Protein AF-A0A968T8B9-F1 (afdb_monomer)

Secondary structure (DSSP, 8-state):
--------SS---HHHHHHTTGGGPPP--B-TTSPBP-S-HHHHHHHHHHT-

Radius of gyration: 12.02 Å; Cα contacts (8 Å, |Δi|>4): 36; chains: 1; bounding box: 26×22×27 Å

Foldseek 3Di:
DDDDDDDDWPDDDPVCVVCLQPPLDQDWDLIRVSDTDPSVPVNVVVVVVVVD

Mean predicted aligned error: 3.87 Å

Sequence (52 aa):
MEVRVKNNGIGMSEEIKNNLFLNNKGVTLTGTAHEKGTGLGLLICSEFVEKT

Solvent-accessible surface area (backbone atoms only — not comparable to full-atom values): 3539 Å² total; per-residue (Å²): 140,88,86,88,86,88,83,88,64,85,77,76,56,72,69,53,63,74,43,44,70,45,90,83,44,56,56,63,58,74,42,78,85,70,42,84,57,83,20,50,67,68,43,52,52,50,56,58,65,74,75,107

Structure (mmCIF, N/CA/C/O backbone):
data_AF-A0A968T8B9-F1
#
_entry.id   AF-A0A968T8B9-F1
#
loop_
_atom_site.group_PDB
_atom_site.id
_atom_site.type_symbol
_atom_site.label_atom_id
_atom_site.label_alt_id
_atom_site.label_comp_id
_atom_site.label_asym_id
_atom_site.label_entity_id
_atom_site.label_seq_id
_atom_site.pdbx_PDB_ins_code
_atom_site.Cartn_x
_atom_site.Cartn_y
_atom_site.Cartn_z
_atom_site.occupancy
_atom_site.B_iso_or_equiv
_atom_site.auth_seq_id
_atom_site.auth_comp_id
_atom_site.auth_asym_id
_atom_site.auth_atom_id
_atom_site.pdbx_PDB_model_num
ATOM 1 N N . MET A 1 1 ? -16.928 -11.794 5.618 1.00 83.88 1 MET A N 1
ATOM 2 C CA . MET A 1 1 ? -16.733 -11.794 4.151 1.00 83.88 1 MET A CA 1
ATOM 3 C C . MET A 1 1 ? -15.296 -11.393 3.893 1.00 83.88 1 MET A C 1
ATOM 5 O O . MET A 1 1 ? -14.823 -10.493 4.570 1.00 83.88 1 MET A O 1
ATOM 9 N N . GLU A 1 2 ? -14.600 -12.074 2.990 1.00 91.50 2 GLU A N 1
ATOM 10 C CA . GLU A 1 2 ? -13.201 -11.783 2.666 1.00 91.50 2 GLU A CA 1
ATOM 11 C C . GLU A 1 2 ? -13.084 -11.464 1.173 1.00 91.50 2 GLU A C 1
ATOM 13 O O . GLU A 1 2 ? -13.679 -12.157 0.348 1.00 91.50 2 GLU A O 1
ATOM 18 N N . VAL A 1 3 ? -12.331 -10.416 0.830 1.00 93.56 3 VAL A N 1
ATOM 19 C CA . VAL A 1 3 ? -12.080 -9.996 -0.555 1.00 93.56 3 VAL A CA 1
ATOM 20 C C . VAL A 1 3 ? -10.575 -9.856 -0.759 1.00 93.56 3 VAL A C 1
ATOM 22 O O . VAL A 1 3 ? -9.889 -9.251 0.061 1.00 93.56 3 VAL A O 1
ATOM 25 N N . ARG A 1 4 ? -10.051 -10.420 -1.854 1.00 95.19 4 ARG A N 1
ATOM 26 C CA . ARG A 1 4 ? -8.624 -10.374 -2.204 1.00 95.19 4 ARG A CA 1
ATOM 27 C C . ARG A 1 4 ? -8.439 -9.911 -3.643 1.00 95.19 4 ARG A C 1
ATOM 29 O O . ARG A 1 4 ? -9.149 -10.365 -4.535 1.00 95.19 4 ARG A O 1
ATOM 36 N N . VAL A 1 5 ? -7.441 -9.060 -3.868 1.00 93.56 5 VAL A N 1
ATOM 37 C CA . VAL A 1 5 ? -7.038 -8.577 -5.196 1.00 93.56 5 VAL A CA 1
ATOM 38 C C . VAL A 1 5 ? -5.553 -8.873 -5.392 1.00 93.56 5 VAL A C 1
ATOM 40 O O . VAL A 1 5 ? -4.750 -8.653 -4.488 1.00 93.56 5 VAL A O 1
ATOM 43 N N . LYS A 1 6 ? -5.179 -9.380 -6.570 1.00 94.50 6 LYS A N 1
ATOM 44 C CA . LYS A 1 6 ? -3.789 -9.670 -6.952 1.00 94.50 6 LYS A CA 1
ATOM 45 C C . LYS A 1 6 ? -3.468 -8.989 -8.281 1.00 94.50 6 LYS A C 1
ATOM 47 O O . LYS A 1 6 ? -4.321 -8.920 -9.157 1.00 94.50 6 LYS A O 1
ATOM 52 N N . ASN A 1 7 ? -2.230 -8.524 -8.426 1.00 90.50 7 ASN A N 1
ATOM 53 C CA . ASN A 1 7 ? -1.673 -8.034 -9.686 1.00 90.50 7 ASN A CA 1
ATOM 54 C C . ASN A 1 7 ? -0.338 -8.740 -9.994 1.00 90.50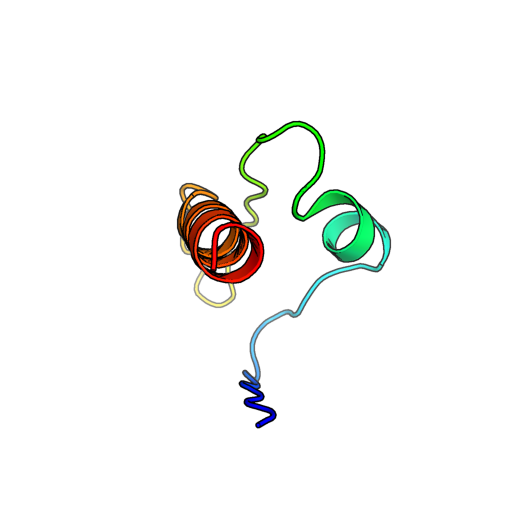 7 ASN A C 1
ATOM 56 O O . ASN A 1 7 ? 0.213 -9.433 -9.135 1.00 90.50 7 ASN A O 1
ATOM 60 N N . ASN A 1 8 ? 0.169 -8.552 -11.214 1.00 94.38 8 ASN A N 1
ATOM 61 C CA . ASN A 1 8 ? 1.425 -9.127 -11.710 1.00 94.38 8 ASN A CA 1
ATOM 62 C C . ASN A 1 8 ? 2.501 -8.048 -11.966 1.00 94.38 8 ASN A C 1
ATOM 64 O O . ASN A 1 8 ? 3.385 -8.253 -12.793 1.00 94.38 8 ASN A O 1
ATOM 68 N N . GLY A 1 9 ? 2.395 -6.883 -11.320 1.00 90.31 9 GLY A N 1
ATOM 69 C CA . GLY A 1 9 ? 3.374 -5.803 -11.442 1.00 90.31 9 GLY A CA 1
ATOM 70 C C . GLY A 1 9 ? 4.663 -6.072 -10.660 1.00 90.31 9 GLY A C 1
ATOM 71 O O . GLY A 1 9 ? 4.882 -7.166 -10.141 1.00 90.31 9 GLY A O 1
ATOM 72 N N . ILE A 1 10 ? 5.495 -5.037 -10.520 1.00 91.88 10 ILE A N 1
ATOM 73 C CA . ILE A 1 10 ? 6.803 -5.098 -9.832 1.00 91.88 10 ILE A CA 1
ATOM 74 C C . ILE A 1 10 ? 6.745 -5.499 -8.345 1.00 91.88 10 ILE A C 1
ATOM 76 O O . ILE A 1 10 ? 7.776 -5.793 -7.744 1.00 91.88 10 ILE A O 1
ATOM 80 N N . GLY A 1 11 ? 5.554 -5.527 -7.743 1.00 91.38 11 GLY A N 1
ATOM 81 C CA . GLY A 1 11 ? 5.361 -5.891 -6.343 1.00 91.38 11 GLY A CA 1
ATOM 82 C C . GLY A 1 11 ? 5.805 -4.802 -5.363 1.00 91.38 11 GLY A C 1
ATOM 83 O O . GLY A 1 11 ? 5.862 -3.621 -5.697 1.00 91.38 11 GLY A O 1
ATOM 84 N N . MET A 1 12 ? 6.057 -5.207 -4.117 1.00 92.25 12 MET A N 1
ATOM 85 C CA . MET A 1 12 ? 6.479 -4.335 -3.016 1.00 92.25 12 MET A CA 1
ATOM 86 C C . MET A 1 12 ? 7.472 -5.089 -2.128 1.00 92.25 12 MET A C 1
ATOM 88 O O . MET A 1 12 ? 7.271 -6.277 -1.860 1.00 92.25 12 MET A O 1
ATOM 92 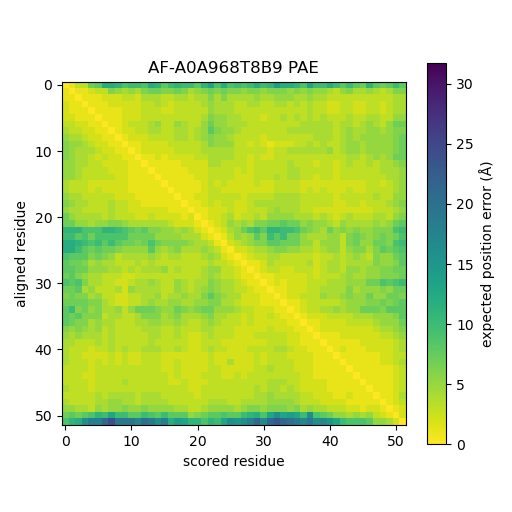N N . SER A 1 13 ? 8.513 -4.408 -1.641 1.00 92.88 13 SER A N 1
ATOM 93 C CA . SER A 1 13 ? 9.402 -4.964 -0.613 1.00 92.88 13 SER A CA 1
ATOM 94 C C . SER A 1 13 ? 8.670 -5.114 0.728 1.00 92.88 13 SER A C 1
ATOM 96 O O . SER A 1 13 ? 7.625 -4.497 0.950 1.00 92.88 13 SER A O 1
ATOM 98 N N . GLU A 1 14 ? 9.218 -5.914 1.647 1.00 93.94 14 GLU A N 1
ATOM 99 C CA . GLU A 1 14 ? 8.669 -6.030 3.010 1.00 93.94 14 GLU A CA 1
ATOM 100 C C . GLU A 1 14 ? 8.622 -4.682 3.734 1.00 93.94 14 GLU A C 1
ATOM 102 O O . GLU A 1 14 ? 7.630 -4.365 4.381 1.00 93.94 14 GLU A O 1
ATOM 107 N N . GLU A 1 15 ? 9.651 -3.852 3.566 1.00 91.56 15 GLU A N 1
ATOM 108 C CA . GLU A 1 15 ? 9.691 -2.501 4.129 1.00 91.56 15 GLU A CA 1
ATOM 109 C C . GLU A 1 15 ? 8.509 -1.651 3.645 1.00 91.56 15 GLU A C 1
ATOM 111 O O . GLU A 1 15 ? 7.819 -1.024 4.444 1.00 91.56 15 GLU A O 1
ATOM 116 N N . ILE A 1 16 ? 8.228 -1.675 2.340 1.00 90.31 16 ILE A N 1
ATOM 117 C CA . ILE A 1 16 ? 7.123 -0.916 1.744 1.00 90.31 16 ILE A CA 1
ATOM 118 C C . ILE A 1 16 ? 5.779 -1.434 2.246 1.00 90.31 16 ILE A C 1
ATOM 120 O O . ILE A 1 16 ? 4.909 -0.634 2.579 1.00 90.31 16 ILE A O 1
ATOM 124 N N . LYS A 1 17 ? 5.615 -2.758 2.345 1.00 91.19 17 LYS A N 1
ATOM 125 C CA . LYS A 1 17 ? 4.393 -3.367 2.885 1.00 91.19 17 LYS A CA 1
ATOM 126 C C . LYS A 1 17 ? 4.152 -2.967 4.340 1.00 91.19 17 LYS A C 1
ATOM 128 O O . LYS A 1 17 ? 3.033 -2.594 4.678 1.00 91.19 17 LYS A O 1
ATOM 133 N N . ASN A 1 18 ? 5.193 -2.977 5.171 1.00 90.56 18 ASN A N 1
ATOM 134 C CA . ASN A 1 18 ? 5.103 -2.579 6.578 1.00 90.56 18 ASN A CA 1
ATOM 135 C C . ASN A 1 18 ? 4.812 -1.082 6.748 1.00 90.56 18 ASN A C 1
ATOM 137 O O . ASN A 1 18 ? 4.171 -0.685 7.717 1.00 90.56 18 ASN A O 1
ATOM 141 N N . ASN A 1 19 ? 5.246 -0.258 5.792 1.00 89.44 19 ASN A N 1
ATOM 142 C CA . ASN A 1 19 ? 5.069 1.190 5.825 1.00 89.44 19 ASN A CA 1
ATOM 143 C C . ASN A 1 19 ? 3.826 1.692 5.072 1.00 89.44 19 ASN A C 1
ATOM 145 O O . ASN A 1 19 ? 3.562 2.892 5.095 1.00 89.44 19 ASN A O 1
ATOM 149 N N . LEU A 1 20 ? 3.055 0.808 4.428 1.00 89.50 20 LEU A N 1
ATOM 150 C CA . LEU A 1 20 ? 2.013 1.162 3.454 1.00 89.50 20 LEU A CA 1
ATOM 151 C C . LEU A 1 20 ? 0.907 2.072 4.016 1.00 89.50 20 LEU A C 1
ATOM 153 O O . LEU A 1 20 ? 0.382 2.912 3.289 1.00 89.50 20 LEU A O 1
ATOM 157 N N . PHE A 1 21 ? 0.586 1.914 5.303 1.00 87.62 21 PHE A N 1
ATOM 158 C CA . PHE A 1 21 ? -0.470 2.660 6.004 1.00 87.62 21 PHE A CA 1
ATOM 159 C C . PHE A 1 21 ? 0.058 3.463 7.207 1.00 87.62 21 PHE A C 1
ATOM 161 O O . PHE A 1 21 ? -0.718 4.025 7.977 1.00 87.62 21 PHE A O 1
ATOM 168 N N . LEU A 1 22 ? 1.380 3.529 7.407 1.00 84.31 22 LEU A N 1
ATOM 169 C CA . LEU A 1 22 ? 1.953 4.216 8.565 1.00 84.31 22 LEU A CA 1
ATOM 170 C C . LEU A 1 22 ? 1.897 5.741 8.406 1.00 84.31 22 LEU A C 1
ATOM 172 O O . LEU A 1 22 ? 2.244 6.309 7.369 1.00 84.31 22 LEU A O 1
ATOM 176 N N . ASN A 1 23 ? 1.552 6.422 9.502 1.00 79.88 23 ASN A N 1
ATOM 177 C CA . ASN A 1 23 ? 1.603 7.881 9.642 1.00 79.88 23 ASN A CA 1
ATOM 178 C C . ASN A 1 23 ? 0.754 8.675 8.628 1.00 79.88 23 ASN A C 1
ATOM 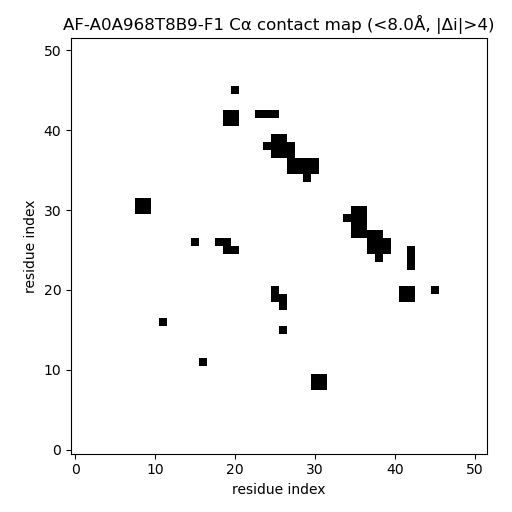180 O O . ASN A 1 23 ? 1.046 9.851 8.408 1.00 79.88 23 ASN A O 1
ATOM 184 N N . ASN A 1 24 ? -0.245 8.059 7.982 1.00 77.19 24 ASN A N 1
ATOM 185 C CA . ASN A 1 24 ? -1.021 8.677 6.898 1.00 77.19 24 ASN A CA 1
ATOM 186 C C . ASN A 1 24 ? -0.152 9.299 5.785 1.00 77.19 24 ASN A C 1
ATOM 188 O O . ASN A 1 24 ? -0.555 10.244 5.103 1.00 77.19 24 ASN A O 1
ATOM 192 N N . LYS A 1 25 ? 1.068 8.783 5.592 1.00 80.31 25 LYS A N 1
ATOM 193 C CA . LYS A 1 25 ? 1.956 9.221 4.517 1.00 80.31 25 LYS A CA 1
ATOM 194 C C . LYS A 1 25 ? 1.750 8.300 3.324 1.00 80.31 25 LYS A C 1
ATOM 196 O O . LYS A 1 25 ? 1.959 7.098 3.426 1.00 80.31 25 LYS A O 1
ATOM 201 N N . GLY A 1 26 ? 1.358 8.869 2.186 1.00 80.44 26 GLY A N 1
ATOM 202 C CA . GLY A 1 26 ? 1.225 8.105 0.949 1.00 80.44 26 GLY A CA 1
ATOM 203 C C . GLY A 1 26 ? 2.568 7.513 0.518 1.00 80.44 26 GLY A C 1
ATOM 204 O O . GLY A 1 26 ? 3.536 8.248 0.317 1.00 80.44 26 GLY A O 1
ATOM 205 N N . VAL A 1 27 ? 2.624 6.190 0.358 1.00 85.94 27 VAL A N 1
ATOM 206 C CA . VAL A 1 27 ? 3.790 5.487 -0.191 1.00 85.94 27 VAL A CA 1
ATOM 207 C C . VAL A 1 27 ? 3.645 5.398 -1.706 1.00 85.94 27 VAL A C 1
ATOM 209 O O . VAL A 1 27 ? 2.600 4.999 -2.219 1.00 85.94 27 VAL A O 1
ATOM 212 N N . THR A 1 28 ? 4.687 5.781 -2.442 1.00 89.31 28 THR A N 1
ATOM 213 C CA . THR A 1 28 ? 4.697 5.725 -3.907 1.00 89.31 28 THR A CA 1
ATOM 214 C C . THR A 1 28 ? 6.003 5.147 -4.426 1.00 89.31 28 THR A C 1
ATOM 216 O O . THR A 1 28 ? 7.069 5.358 -3.849 1.00 89.31 28 THR A O 1
ATOM 219 N N . LEU A 1 29 ? 5.899 4.421 -5.532 1.00 86.19 29 LEU A N 1
ATOM 220 C CA . LEU A 1 29 ? 7.009 3.871 -6.293 1.00 86.19 29 LEU A CA 1
ATOM 221 C C . LEU A 1 29 ? 6.785 4.214 -7.759 1.00 86.19 29 LEU A C 1
ATOM 223 O O . LEU A 1 29 ? 5.644 4.352 -8.208 1.00 86.19 29 LEU A O 1
ATOM 227 N N . THR A 1 30 ? 7.874 4.294 -8.513 1.00 90.44 30 THR A N 1
ATOM 228 C CA . THR A 1 30 ? 7.790 4.219 -9.970 1.00 90.44 30 THR A CA 1
ATOM 229 C C . THR A 1 30 ? 7.236 2.847 -10.333 1.00 90.44 30 THR A C 1
ATOM 231 O O . THR A 1 30 ? 7.825 1.834 -9.957 1.00 90.44 30 THR A O 1
ATOM 234 N N . GLY A 1 31 ? 6.087 2.815 -11.004 1.00 88.56 31 GLY A N 1
ATOM 235 C CA . GLY A 1 31 ? 5.400 1.566 -11.306 1.00 88.56 31 GLY A CA 1
ATOM 236 C C . GLY A 1 31 ? 6.020 0.790 -12.466 1.00 88.56 31 GLY A C 1
ATOM 237 O O . GLY A 1 31 ? 7.088 1.120 -12.986 1.00 88.56 31 GLY A O 1
ATOM 238 N N . THR A 1 32 ? 5.315 -0.260 -12.878 1.00 90.56 32 THR A N 1
ATOM 239 C CA . THR A 1 32 ? 5.798 -1.248 -13.854 1.00 90.56 32 THR A CA 1
ATOM 240 C C . THR A 1 32 ? 6.047 -0.610 -15.220 1.00 90.56 32 THR A C 1
ATOM 242 O O . THR A 1 32 ? 7.021 -0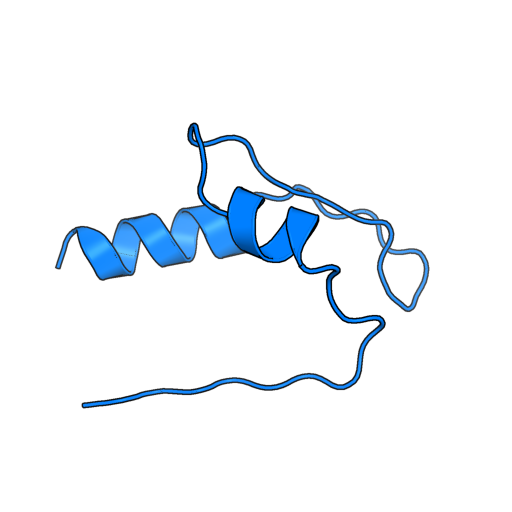.949 -15.883 1.00 90.56 32 THR A O 1
ATOM 245 N N . ALA A 1 33 ? 5.205 0.348 -15.616 1.00 93.44 33 ALA A N 1
ATOM 246 C CA . ALA A 1 3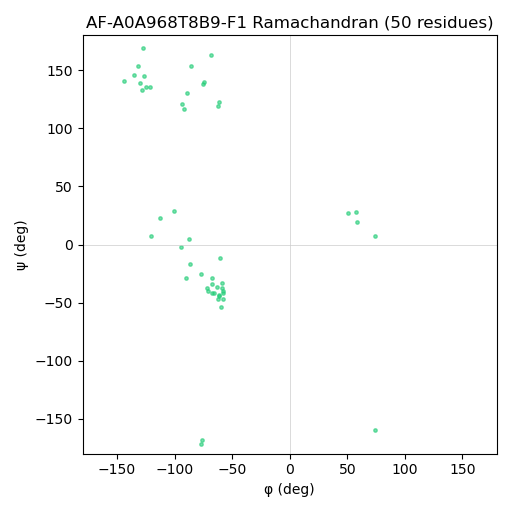3 ? 5.327 1.080 -16.878 1.00 93.44 33 ALA A CA 1
ATOM 247 C C . ALA A 1 33 ? 5.964 2.474 -16.705 1.00 93.44 33 ALA A C 1
ATOM 249 O O . ALA A 1 33 ? 5.645 3.401 -17.446 1.00 93.44 33 ALA A O 1
ATOM 250 N N . HIS A 1 34 ? 6.834 2.648 -15.702 1.00 89.88 34 HIS A N 1
ATOM 251 C CA . HIS A 1 34 ? 7.403 3.946 -15.312 1.00 89.88 34 HIS A CA 1
ATOM 252 C C . HIS A 1 34 ? 6.358 5.010 -14.940 1.00 89.88 34 HIS A C 1
ATOM 254 O O . HIS A 1 34 ? 6.596 6.215 -15.044 1.00 89.88 34 HIS A O 1
ATOM 260 N N . GLU A 1 35 ? 5.199 4.569 -14.458 1.00 92.44 35 GLU A N 1
ATOM 261 C CA . GLU A 1 35 ? 4.152 5.467 -13.989 1.00 92.44 35 GLU A CA 1
ATOM 262 C C . GLU A 1 35 ? 4.505 6.091 -12.632 1.00 92.44 35 GLU A C 1
ATOM 264 O O . GLU A 1 35 ? 5.034 5.435 -11.731 1.00 92.44 35 GLU A O 1
ATOM 269 N N . LYS A 1 36 ? 4.191 7.379 -12.474 1.00 89.75 36 LYS A N 1
ATOM 270 C CA . LYS A 1 36 ?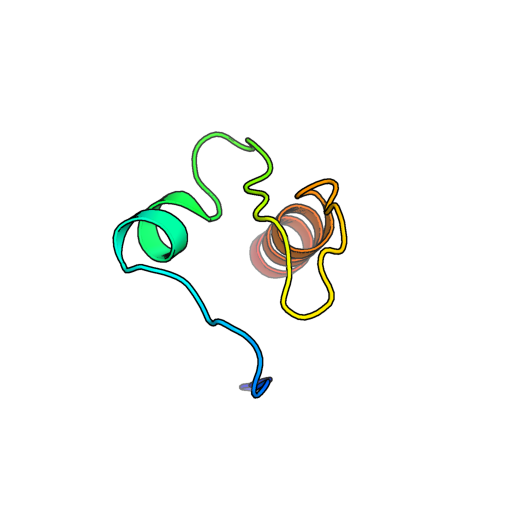 4.343 8.093 -11.205 1.00 89.75 36 LYS A CA 1
ATOM 271 C C .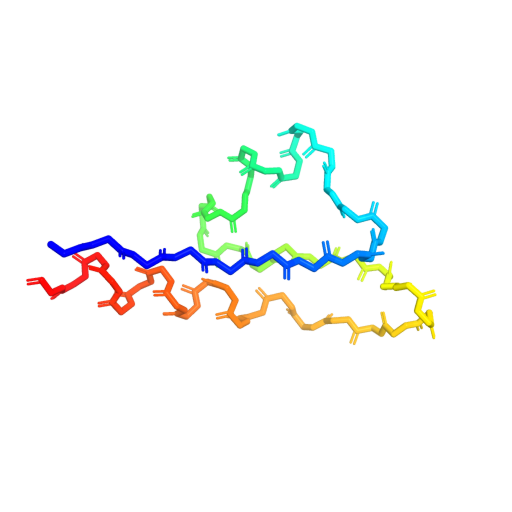 LYS A 1 36 ? 3.037 8.013 -10.416 1.00 89.75 36 LYS A C 1
ATOM 273 O O . LYS A 1 36 ? 2.027 8.568 -10.842 1.00 89.75 36 LYS A O 1
ATOM 278 N N . GLY A 1 37 ? 3.068 7.374 -9.249 1.00 88.69 37 GLY A N 1
ATOM 279 C CA . GLY A 1 37 ? 1.933 7.331 -8.326 1.00 88.69 37 GLY A CA 1
ATOM 280 C C . GLY A 1 37 ? 1.878 8.535 -7.379 1.00 88.69 37 GLY A C 1
ATOM 281 O O . GLY A 1 37 ? 2.907 9.113 -7.025 1.00 88.69 37 GLY A O 1
ATOM 282 N N . THR A 1 38 ? 0.676 8.879 -6.910 1.00 90.06 38 THR A N 1
ATOM 283 C CA . THR A 1 38 ? 0.462 9.876 -5.839 1.00 90.06 38 THR A CA 1
ATOM 284 C C . THR A 1 38 ? 0.545 9.274 -4.434 1.00 90.06 38 THR A C 1
ATOM 286 O O . THR A 1 38 ? 0.684 10.011 -3.466 1.00 90.06 38 THR A O 1
ATOM 289 N N . GLY A 1 39 ? 0.443 7.946 -4.313 1.00 89.75 39 GLY A N 1
ATOM 290 C CA . GLY A 1 39 ? 0.446 7.233 -3.031 1.00 89.75 39 GLY A CA 1
ATOM 291 C C . GLY A 1 39 ? -0.845 7.358 -2.212 1.00 89.75 39 GLY A C 1
ATOM 292 O O . GLY A 1 39 ? -0.880 6.905 -1.075 1.00 89.75 39 GLY A O 1
ATOM 293 N N . LEU A 1 40 ? -1.910 7.955 -2.763 1.00 91.50 40 LEU A N 1
ATOM 294 C CA . LEU A 1 40 ? -3.147 8.228 -2.016 1.00 91.50 40 LEU A CA 1
ATOM 295 C C . LEU A 1 40 ? -4.178 7.089 -2.074 1.00 91.50 40 LEU A C 1
ATOM 297 O O . LEU A 1 40 ? -4.950 6.923 -1.139 1.00 91.50 40 LEU A O 1
ATOM 301 N N . GLY A 1 41 ? -4.203 6.295 -3.150 1.00 91.38 41 GLY A N 1
ATOM 302 C CA . GLY A 1 41 ? -5.288 5.334 -3.400 1.00 91.38 41 GLY A CA 1
ATOM 303 C C . GLY A 1 41 ? -5.459 4.279 -2.301 1.00 91.38 41 GLY A C 1
ATOM 304 O O . GLY A 1 41 ? -6.543 4.142 -1.745 1.00 91.38 41 GLY A O 1
ATOM 305 N N . LEU A 1 42 ? -4.383 3.562 -1.955 1.00 91.69 42 LEU A N 1
ATOM 306 C CA . LEU A 1 42 ? -4.423 2.531 -0.909 1.00 91.69 42 LEU A CA 1
ATOM 307 C C . LEU A 1 42 ? -4.658 3.115 0.487 1.00 91.69 42 LEU A C 1
ATOM 309 O O . LEU A 1 42 ? -5.355 2.488 1.278 1.00 91.69 42 LEU A O 1
ATOM 313 N N . LEU A 1 43 ? -4.134 4.314 0.760 1.00 90.75 43 LEU A N 1
ATOM 314 C CA . LEU A 1 43 ? -4.364 5.015 2.023 1.00 90.75 43 LEU A CA 1
ATOM 315 C C . LEU A 1 43 ? -5.854 5.330 2.213 1.00 90.75 43 LEU A C 1
ATOM 317 O O . LEU A 1 43 ? -6.430 5.026 3.249 1.00 90.75 43 LEU A O 1
ATOM 321 N N . ILE A 1 44 ? -6.505 5.860 1.174 1.00 91.19 44 ILE A N 1
ATOM 322 C CA . ILE A 1 44 ? -7.947 6.125 1.194 1.00 91.19 44 ILE A CA 1
ATOM 323 C C . ILE A 1 44 ? -8.729 4.816 1.388 1.00 91.19 44 ILE A C 1
ATOM 325 O O . ILE A 1 44 ? -9.648 4.759 2.201 1.00 91.19 44 ILE A O 1
ATOM 329 N N . CYS A 1 45 ? -8.358 3.744 0.677 1.00 91.81 45 CYS A N 1
ATOM 330 C CA . CYS A 1 45 ? -8.993 2.436 0.847 1.00 91.81 45 CYS A CA 1
ATOM 331 C C . CYS A 1 45 ? -8.893 1.903 2.284 1.00 91.81 45 CYS A C 1
ATOM 333 O O . CYS A 1 45 ? -9.887 1.368 2.775 1.00 91.81 45 CYS A O 1
ATOM 335 N N . SER A 1 46 ? -7.743 2.035 2.959 1.00 89.62 46 SER A N 1
ATOM 336 C CA . SER A 1 46 ? -7.613 1.559 4.343 1.00 89.62 46 SER A CA 1
ATOM 337 C C . SER A 1 46 ? -8.480 2.375 5.297 1.00 89.62 46 SER A C 1
ATOM 339 O O . SER A 1 46 ? -9.182 1.787 6.113 1.00 89.62 46 SER A O 1
ATOM 341 N N . GLU A 1 47 ? -8.531 3.703 5.133 1.00 89.56 47 GLU A N 1
ATOM 342 C CA . GLU A 1 47 ? -9.388 4.568 5.952 1.00 89.56 47 GLU A CA 1
ATOM 343 C C . GLU A 1 47 ? -10.875 4.201 5.845 1.00 89.56 47 GLU A C 1
ATOM 345 O O . GLU A 1 47 ? -11.593 4.259 6.842 1.00 89.56 47 GLU A O 1
ATOM 350 N N . PHE A 1 48 ? -11.354 3.813 4.659 1.00 91.56 48 PHE A N 1
ATOM 351 C CA . PHE A 1 48 ? -12.743 3.379 4.478 1.00 91.56 48 PHE A CA 1
ATOM 352 C C . PHE A 1 48 ? -13.035 2.021 5.121 1.00 91.56 48 PHE A C 1
ATOM 354 O O . PHE A 1 48 ? -14.105 1.841 5.703 1.00 91.56 48 PHE A O 1
ATOM 361 N N . VAL A 1 49 ? -12.106 1.068 5.017 1.00 90.06 49 VAL A N 1
ATOM 362 C CA . VAL A 1 49 ? -12.291 -0.279 5.575 1.00 90.06 49 VAL A CA 1
ATOM 363 C C .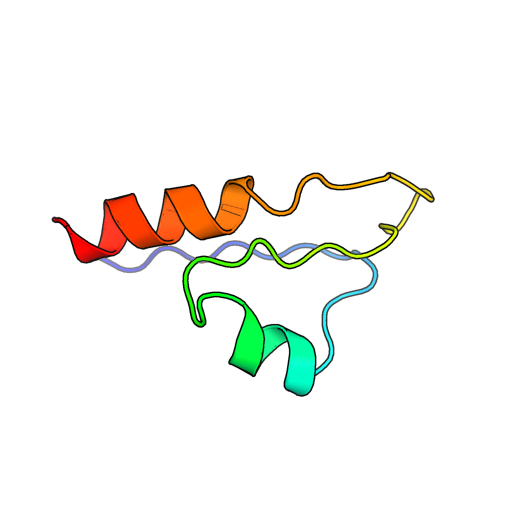 VAL A 1 49 ? -12.206 -0.265 7.102 1.00 90.06 49 VAL A C 1
ATOM 365 O O . VAL A 1 49 ? -12.971 -0.971 7.743 1.00 90.06 49 VAL A O 1
ATOM 368 N N . GLU A 1 50 ? -11.323 0.545 7.692 1.00 87.50 50 GLU A N 1
ATOM 369 C CA . GLU A 1 50 ? -11.150 0.625 9.152 1.00 87.50 50 GLU A CA 1
ATOM 370 C C . GLU A 1 50 ? -12.250 1.424 9.865 1.00 87.50 50 GLU A C 1
ATOM 372 O O . GLU A 1 50 ? -12.495 1.210 11.051 1.00 87.50 50 GLU A O 1
ATOM 377 N N . LYS A 1 51 ? -12.909 2.361 9.172 1.00 78.56 51 LYS A N 1
ATOM 378 C CA . LYS A 1 51 ? -13.990 3.186 9.743 1.00 78.56 51 LYS A CA 1
ATOM 379 C C . LYS A 1 51 ? -15.386 2.554 9.645 1.00 78.56 51 LYS A C 1
ATOM 381 O O . LYS A 1 51 ? -1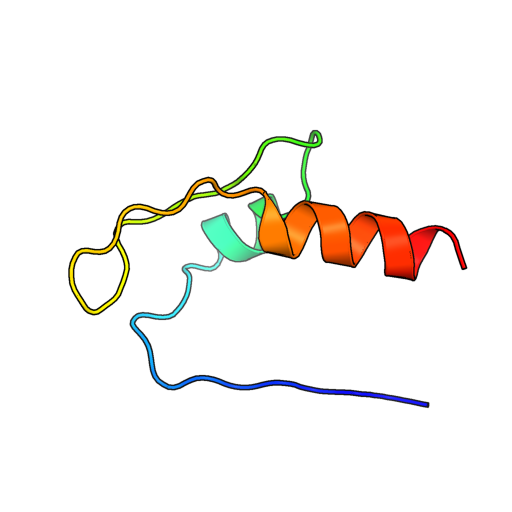6.355 3.225 10.004 1.00 78.56 51 LYS A O 1
ATOM 386 N N . THR A 1 52 ? -15.493 1.318 9.158 1.00 60.88 52 THR A N 1
ATOM 387 C CA . THR A 1 52 ? -16.754 0.566 9.024 1.00 60.88 52 THR A CA 1
ATOM 388 C C . THR A 1 52 ? -16.800 -0.578 10.026 1.00 60.88 52 THR A C 1
ATOM 390 O O . THR A 1 52 ? -17.875 -0.775 10.634 1.00 60.88 52 THR A O 1
#

pLDDT: mean 88.91, std 5.64, range [60.88, 95.19]